Protein AF-A0A2H6F4T1-F1 (afdb_monomer_lite)

Secondary structure (DSSP, 8-state):
--------EEES-SSSTT-EEESHHHHHHHHHHHHHHHHHHHHHHHHHHHSSSS---

Structure (mmCIF, N/CA/C/O backbone):
data_AF-A0A2H6F4T1-F1
#
_entry.id   AF-A0A2H6F4T1-F1
#
loop_
_atom_site.group_PDB
_atom_site.id
_atom_site.type_symbol
_atom_site.label_atom_id
_atom_site.label_alt_id
_atom_site.label_comp_id
_atom_site.label_asym_id
_atom_site.label_entity_id
_atom_site.label_seq_id
_atom_site.pdbx_PDB_ins_code
_atom_site.Cartn_x
_atom_site.Cartn_y
_atom_site.Cartn_z
_atom_site.occupancy
_atom_site.B_iso_or_equiv
_atom_site.auth_seq_id
_atom_site.auth_comp_id
_atom_site.auth_asym_id
_atom_site.auth_atom_id
_atom_site.pdbx_PDB_model_num
ATOM 1 N N . MET A 1 1 ? 20.119 -16.891 -25.230 1.00 46.28 1 MET A N 1
ATOM 2 C CA . MET A 1 1 ? 19.561 -16.731 -23.867 1.00 46.28 1 MET A CA 1
ATOM 3 C C . MET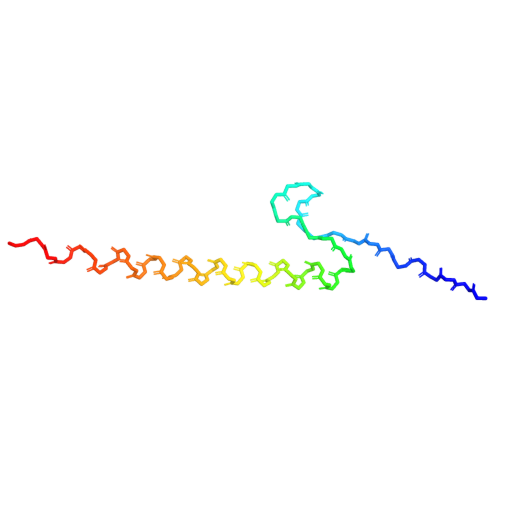 A 1 1 ? 19.375 -15.249 -23.566 1.00 46.28 1 MET A C 1
ATOM 5 O O . MET A 1 1 ? 20.333 -14.591 -23.185 1.00 46.28 1 MET A O 1
ATOM 9 N N . GLY A 1 2 ? 18.179 -14.697 -23.784 1.00 49.06 2 GLY A N 1
ATOM 10 C CA . GLY A 1 2 ? 17.857 -13.349 -23.310 1.00 49.06 2 GLY A CA 1
ATOM 11 C C . GLY A 1 2 ? 17.380 -13.445 -21.867 1.00 49.06 2 GLY A C 1
ATOM 12 O O . GLY A 1 2 ? 16.290 -13.953 -21.624 1.00 49.06 2 GLY A O 1
ATOM 13 N N . TYR A 1 3 ? 18.197 -13.025 -20.904 1.00 61.59 3 TYR A N 1
ATOM 14 C CA . TYR A 1 3 ? 17.737 -12.894 -19.525 1.00 61.59 3 TYR A CA 1
ATOM 15 C C . TYR A 1 3 ? 16.780 -11.701 -19.473 1.00 61.59 3 TYR A C 1
ATOM 17 O O . TYR A 1 3 ? 17.221 -10.554 -19.456 1.00 61.59 3 TYR A O 1
ATOM 25 N N . GLU A 1 4 ? 15.469 -11.954 -19.495 1.00 65.44 4 GLU A N 1
ATOM 26 C CA . GLU A 1 4 ? 14.476 -10.922 -19.196 1.00 65.44 4 GLU A CA 1
ATOM 27 C C . GLU A 1 4 ? 14.762 -10.375 -17.795 1.00 65.44 4 GLU A C 1
ATOM 29 O O . GLU A 1 4 ? 14.507 -11.027 -16.776 1.00 65.44 4 GLU A O 1
ATOM 34 N N . VAL A 1 5 ? 15.330 -9.170 -17.745 1.00 67.56 5 VAL A N 1
ATOM 35 C CA . VAL A 1 5 ? 15.527 -8.435 -16.501 1.00 67.56 5 VAL A CA 1
ATOM 36 C C . VAL A 1 5 ? 14.140 -8.138 -15.944 1.00 67.56 5 VAL A C 1
ATOM 38 O O . VAL A 1 5 ? 13.431 -7.247 -16.413 1.00 67.56 5 VAL A O 1
ATOM 41 N N . LYS A 1 6 ? 13.728 -8.922 -14.948 1.00 71.38 6 LYS A N 1
ATOM 42 C CA . LYS A 1 6 ? 12.482 -8.703 -14.214 1.00 71.38 6 LYS A CA 1
ATOM 43 C C . LYS A 1 6 ? 12.589 -7.354 -13.517 1.00 71.38 6 LYS A C 1
ATOM 45 O O . LYS A 1 6 ? 13.310 -7.223 -12.531 1.00 71.38 6 LYS A O 1
ATOM 50 N N . LYS A 1 7 ? 11.895 -6.350 -14.060 1.00 76.31 7 LYS A N 1
ATOM 51 C CA . LYS A 1 7 ? 11.848 -5.006 -13.482 1.00 76.31 7 LYS A CA 1
ATOM 52 C C . LYS A 1 7 ? 11.326 -5.101 -12.051 1.00 76.31 7 LYS A C 1
ATOM 54 O O . LYS A 1 7 ? 10.288 -5.712 -11.796 1.00 76.31 7 LYS A O 1
ATOM 59 N N . THR A 1 8 ? 12.065 -4.512 -11.124 1.00 80.56 8 THR A N 1
ATOM 60 C CA . THR A 1 8 ? 11.592 -4.267 -9.768 1.00 80.56 8 THR A CA 1
ATOM 61 C C . THR A 1 8 ? 10.622 -3.091 -9.798 1.00 80.56 8 THR A C 1
ATOM 63 O O . THR A 1 8 ? 10.910 -2.024 -10.338 1.00 80.56 8 THR A O 1
ATOM 66 N N . GLU A 1 9 ? 9.442 -3.305 -9.237 1.00 82.75 9 GLU A N 1
ATOM 67 C CA . GLU A 1 9 ? 8.389 -2.312 -9.079 1.00 82.75 9 GLU A CA 1
ATOM 68 C C . GLU A 1 9 ? 8.221 -1.976 -7.592 1.00 82.75 9 GLU A C 1
ATOM 70 O O . GLU A 1 9 ? 8.756 -2.663 -6.716 1.00 82.75 9 GLU A O 1
ATOM 75 N N . HIS A 1 10 ? 7.490 -0.900 -7.300 1.00 84.31 10 HIS A N 1
ATOM 76 C CA . HIS A 1 10 ? 7.222 -0.481 -5.927 1.00 84.31 10 HIS A CA 1
ATOM 77 C C . HIS A 1 10 ? 5.726 -0.303 -5.675 1.00 84.31 10 HIS A C 1
ATOM 79 O O . HIS A 1 10 ? 4.970 0.070 -6.574 1.00 84.31 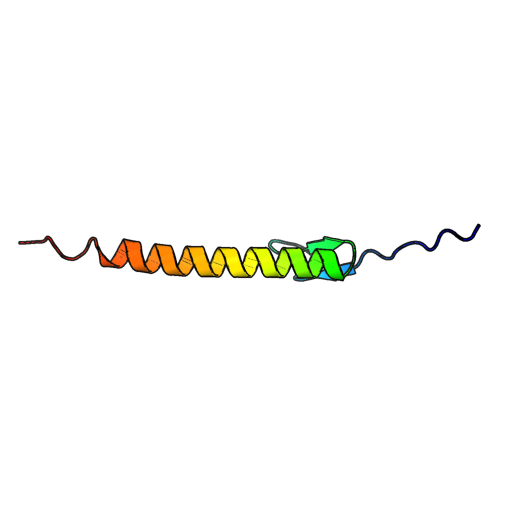10 HIS A O 1
ATOM 85 N N . SER A 1 11 ? 5.315 -0.566 -4.437 1.00 83.44 11 SER A N 1
ATOM 86 C CA . SER A 1 11 ? 3.985 -0.270 -3.907 1.00 83.44 11 SER A CA 1
ATOM 87 C C . SER A 1 11 ? 4.134 0.607 -2.667 1.00 83.44 11 SER A C 1
ATOM 89 O O . SER A 1 11 ? 4.966 0.326 -1.807 1.00 83.44 11 SER A O 1
ATOM 91 N N . GLY A 1 12 ? 3.313 1.652 -2.559 1.00 82.81 12 GLY A N 1
ATOM 92 C CA . GLY A 1 12 ? 3.419 2.641 -1.484 1.00 82.81 12 GLY A CA 1
ATOM 93 C C . GLY A 1 12 ? 4.410 3.771 -1.798 1.00 82.81 12 GLY A C 1
ATOM 94 O O . GLY A 1 12 ? 4.767 3.971 -2.963 1.00 82.81 12 GLY A O 1
ATOM 95 N N . PRO A 1 13 ? 4.824 4.560 -0.790 1.00 82.12 13 PRO A N 1
ATOM 96 C CA . PRO A 1 13 ? 5.767 5.655 -0.985 1.00 82.12 13 PRO A CA 1
ATOM 97 C C . PRO A 1 13 ? 7.101 5.150 -1.547 1.00 82.12 13 PRO A C 1
ATOM 99 O O . PRO A 1 13 ? 7.587 4.084 -1.186 1.00 82.12 13 PRO A O 1
ATOM 102 N N . LYS A 1 14 ? 7.736 5.942 -2.418 1.00 80.56 14 LYS A N 1
ATOM 103 C CA . LYS A 1 14 ? 9.037 5.597 -3.024 1.00 80.56 14 LYS A CA 1
ATOM 104 C C . LYS A 1 14 ? 10.166 5.500 -1.985 1.00 80.56 14 LYS A C 1
ATOM 106 O O . LYS A 1 14 ? 11.130 4.768 -2.189 1.00 80.56 14 LYS A O 1
ATOM 111 N N . LYS A 1 15 ? 10.070 6.263 -0.893 1.00 79.31 15 LYS A N 1
ATOM 112 C CA . LYS A 1 15 ? 11.007 6.271 0.240 1.00 79.31 15 LYS A CA 1
ATOM 113 C C . LYS A 1 15 ? 10.215 6.425 1.539 1.00 79.31 15 LYS A C 1
ATOM 115 O O . LYS A 1 15 ? 9.248 7.181 1.564 1.00 79.31 15 LYS A O 1
ATOM 120 N N . GLY A 1 16 ? 10.654 5.754 2.603 1.00 78.38 16 GLY A N 1
ATOM 121 C CA . GLY A 1 16 ? 10.061 5.855 3.940 1.00 78.38 16 GLY A CA 1
ATOM 122 C C . GLY A 1 16 ? 9.236 4.636 4.362 1.00 78.38 16 GLY A C 1
ATOM 123 O O . GLY A 1 16 ? 9.250 3.590 3.714 1.00 78.38 16 GLY A O 1
ATOM 124 N N . SER A 1 17 ? 8.540 4.777 5.491 1.00 75.00 17 SER A N 1
ATOM 125 C CA . SER A 1 17 ? 7.678 3.738 6.066 1.00 75.00 17 SER A CA 1
ATOM 126 C C . SER A 1 17 ? 6.574 3.329 5.085 1.00 75.00 17 SER A C 1
ATOM 128 O O . SER A 1 17 ? 5.856 4.177 4.557 1.00 75.00 17 SER A O 1
ATOM 130 N N . GLY A 1 18 ? 6.441 2.023 4.841 1.00 78.25 18 GLY A N 1
ATOM 131 C CA . GLY A 1 18 ? 5.437 1.468 3.929 1.00 78.25 18 GLY A CA 1
ATOM 132 C C . GLY A 1 18 ? 5.852 1.426 2.455 1.00 78.25 18 GLY A C 1
ATOM 133 O O . GLY A 1 18 ? 4.996 1.178 1.609 1.00 78.25 18 GLY A O 1
ATOM 134 N N . ALA A 1 19 ? 7.130 1.659 2.141 1.00 84.88 19 ALA A N 1
ATOM 135 C CA . ALA A 1 19 ? 7.694 1.402 0.820 1.00 84.88 19 ALA A CA 1
ATOM 136 C C . ALA A 1 19 ? 7.944 -0.105 0.627 1.00 84.88 19 ALA A C 1
ATOM 138 O O . ALA A 1 19 ? 8.809 -0.673 1.293 1.00 84.88 19 ALA A O 1
ATOM 139 N N . TYR A 1 20 ? 7.220 -0.741 -0.295 1.00 84.62 20 TYR A N 1
ATOM 140 C CA . TYR A 1 20 ? 7.400 -2.157 -0.637 1.00 84.62 20 TYR A CA 1
ATOM 141 C C . TYR A 1 20 ? 8.018 -2.275 -2.027 1.00 84.62 20 TYR A C 1
ATOM 143 O O . TYR A 1 20 ? 7.479 -1.718 -2.984 1.00 84.62 20 TYR A O 1
ATOM 151 N N . TRP A 1 21 ? 9.126 -3.002 -2.146 1.00 82.38 21 TRP A N 1
ATOM 152 C CA . TRP A 1 21 ? 9.878 -3.177 -3.390 1.00 82.38 21 TRP A CA 1
ATOM 153 C C . TRP A 1 21 ? 9.925 -4.650 -3.781 1.00 82.38 21 TRP A C 1
ATOM 155 O O . TRP A 1 21 ? 10.113 -5.516 -2.933 1.00 82.38 21 TRP A O 1
ATOM 165 N N . GLY A 1 22 ? 9.782 -4.948 -5.068 1.00 85.81 22 GLY A N 1
ATOM 166 C CA . GLY A 1 22 ? 9.849 -6.320 -5.566 1.00 85.81 22 GLY A CA 1
ATOM 167 C C . GLY A 1 22 ? 9.110 -6.466 -6.882 1.00 85.81 22 GLY A C 1
ATOM 168 O O . GLY A 1 22 ? 8.878 -5.491 -7.593 1.00 85.81 22 GLY A O 1
ATOM 169 N N . ARG A 1 23 ? 8.693 -7.682 -7.230 1.00 84.75 23 ARG A N 1
ATOM 170 C CA . ARG A 1 23 ? 7.699 -7.810 -8.300 1.00 84.75 23 ARG A CA 1
ATOM 171 C C . ARG A 1 23 ? 6.391 -7.175 -7.842 1.00 84.75 23 ARG A C 1
ATOM 173 O O . ARG A 1 23 ? 6.034 -7.274 -6.669 1.00 84.75 23 ARG A O 1
ATOM 180 N N . LYS A 1 24 ? 5.644 -6.587 -8.779 1.00 82.94 24 LYS A N 1
ATOM 181 C CA . LYS A 1 24 ? 4.355 -5.919 -8.524 1.00 82.94 24 LYS A CA 1
ATOM 182 C C . LYS A 1 24 ? 3.439 -6.684 -7.572 1.00 82.94 24 LYS A C 1
ATOM 184 O O . LYS A 1 24 ? 2.842 -6.112 -6.663 1.00 82.94 24 LYS A O 1
ATOM 189 N N . THR A 1 25 ? 3.312 -7.986 -7.820 1.00 84.19 25 THR A N 1
ATOM 190 C CA . THR A 1 25 ? 2.451 -8.901 -7.069 1.00 84.19 25 THR A CA 1
ATOM 191 C C . THR A 1 25 ? 2.880 -9.006 -5.616 1.00 84.19 25 THR A C 1
ATOM 193 O O . THR A 1 25 ? 2.039 -8.917 -4.724 1.00 84.19 25 THR A O 1
ATOM 196 N N . ASP A 1 26 ? 4.181 -9.132 -5.384 1.00 83.69 26 ASP A N 1
ATOM 197 C CA . ASP A 1 26 ? 4.762 -9.363 -4.066 1.00 83.69 26 ASP A CA 1
ATOM 198 C C . ASP A 1 26 ? 4.729 -8.071 -3.250 1.00 83.69 26 ASP A C 1
ATOM 200 O O . ASP A 1 26 ? 4.206 -8.065 -2.137 1.00 83.69 26 ASP A O 1
ATOM 204 N N . ALA A 1 27 ? 5.127 -6.948 -3.861 1.00 86.19 27 ALA A N 1
ATOM 205 C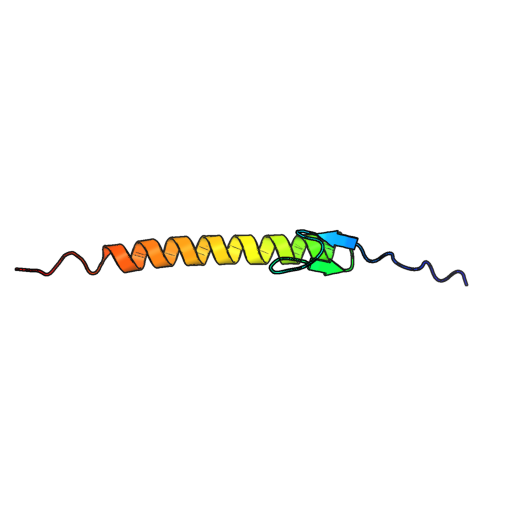 CA . ALA A 1 27 ? 5.066 -5.627 -3.236 1.00 86.19 27 ALA A CA 1
ATOM 206 C C . ALA A 1 27 ? 3.629 -5.246 -2.820 1.00 86.19 27 ALA A C 1
ATOM 208 O O . ALA A 1 27 ? 3.400 -4.726 -1.726 1.00 86.19 27 ALA A O 1
ATOM 209 N N . LYS A 1 28 ? 2.625 -5.545 -3.659 1.00 87.00 28 LYS A N 1
ATOM 210 C CA . LYS A 1 28 ? 1.209 -5.317 -3.320 1.00 87.00 28 LYS A CA 1
ATOM 211 C C . LYS A 1 28 ? 0.703 -6.286 -2.250 1.00 87.00 28 LYS A C 1
ATOM 213 O O . LYS A 1 28 ? -0.087 -5.885 -1.393 1.00 87.00 28 LYS A O 1
ATOM 218 N N . LYS A 1 29 ? 1.120 -7.555 -2.297 1.00 88.25 29 LYS A N 1
ATOM 219 C CA . LYS A 1 29 ? 0.732 -8.564 -1.302 1.00 88.25 29 LYS A CA 1
ATOM 220 C C . LYS A 1 29 ? 1.229 -8.166 0.083 1.00 88.25 29 LYS A C 1
ATOM 222 O O . LYS A 1 29 ? 0.433 -8.158 1.018 1.00 88.25 29 LYS A O 1
ATOM 227 N N . GLU A 1 30 ? 2.493 -7.779 0.193 1.00 85.31 30 GLU A N 1
ATOM 228 C CA . GLU A 1 30 ? 3.099 -7.341 1.451 1.00 85.31 30 GLU A CA 1
ATOM 229 C C . GLU A 1 30 ? 2.424 -6.073 1.993 1.00 85.31 30 GLU A C 1
ATOM 231 O O . GLU A 1 30 ? 2.000 -6.037 3.150 1.00 85.31 30 GLU A O 1
ATOM 236 N N . SER A 1 31 ? 2.184 -5.090 1.119 1.00 84.81 31 SER A N 1
ATOM 237 C CA . SER A 1 31 ? 1.427 -3.880 1.455 1.00 84.81 31 SER A CA 1
ATOM 238 C C . SER A 1 31 ? 0.032 -4.185 2.016 1.00 84.81 31 SER A C 1
ATOM 240 O O . SER A 1 31 ? -0.372 -3.647 3.051 1.00 84.81 31 SER A O 1
ATOM 242 N N . ASN A 1 32 ? -0.701 -5.097 1.372 1.00 86.06 32 ASN A N 1
ATOM 243 C CA . ASN A 1 32 ? -2.036 -5.499 1.807 1.00 86.06 32 ASN A CA 1
ATOM 244 C C . ASN A 1 32 ? -2.023 -6.274 3.131 1.00 86.06 32 ASN A C 1
A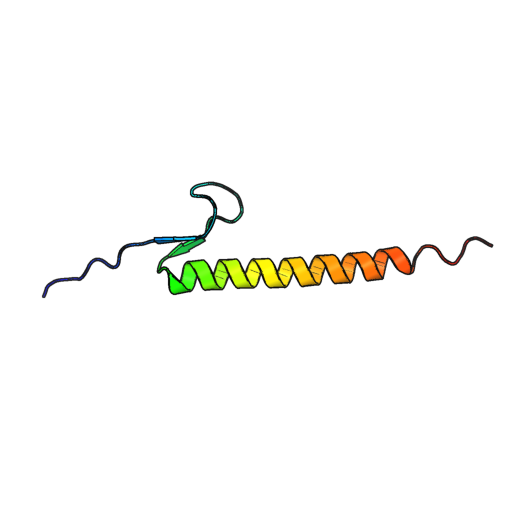TOM 246 O O . ASN A 1 32 ? -2.930 -6.086 3.944 1.00 86.06 32 ASN A O 1
ATOM 250 N N . LEU A 1 33 ? -1.029 -7.139 3.353 1.00 87.19 33 LEU A N 1
ATOM 251 C CA . LEU A 1 33 ? -0.873 -7.871 4.613 1.00 87.19 33 LEU A CA 1
ATOM 252 C C . LEU A 1 33 ? -0.661 -6.904 5.777 1.00 87.19 33 LEU A C 1
ATOM 254 O O . LEU A 1 33 ? -1.404 -6.971 6.756 1.00 87.19 33 LEU A O 1
ATOM 258 N N . LYS A 1 34 ? 0.256 -5.945 5.617 1.00 85.38 34 LYS A N 1
ATOM 259 C CA . LYS A 1 34 ? 0.544 -4.927 6.634 1.00 85.38 34 LYS A CA 1
ATOM 260 C C . LYS A 1 34 ? -0.687 -4.079 6.965 1.00 85.38 34 LYS A C 1
ATOM 262 O O . LYS A 1 34 ? -0.978 -3.842 8.133 1.00 85.38 34 LYS A O 1
ATOM 267 N N . ARG A 1 35 ? -1.467 -3.682 5.949 1.00 84.25 35 ARG A N 1
ATOM 268 C CA . ARG A 1 35 ? -2.752 -2.987 6.150 1.00 84.25 35 ARG A CA 1
ATOM 269 C C . ARG A 1 35 ? -3.741 -3.817 6.969 1.00 84.25 35 ARG A C 1
ATOM 271 O O . ARG A 1 35 ? -4.369 -3.285 7.876 1.00 84.25 35 ARG A O 1
ATOM 278 N N . ARG A 1 36 ? -3.892 -5.108 6.651 1.00 84.94 36 ARG A N 1
ATOM 279 C CA . ARG A 1 36 ? -4.805 -6.008 7.379 1.00 84.94 36 ARG A CA 1
ATOM 280 C C . ARG A 1 36 ? -4.371 -6.204 8.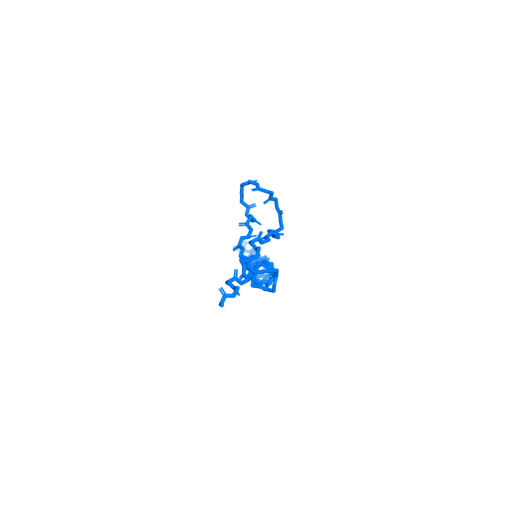826 1.00 84.94 36 ARG A C 1
ATOM 282 O O . ARG A 1 36 ? -5.221 -6.253 9.706 1.00 84.94 36 ARG A O 1
ATOM 289 N N . GLU A 1 37 ? -3.074 -6.327 9.067 1.00 83.75 37 GLU A N 1
ATOM 290 C CA . GLU A 1 37 ? -2.514 -6.443 10.411 1.00 83.75 37 GLU A CA 1
ATOM 291 C C . GLU A 1 37 ? -2.764 -5.174 11.232 1.00 83.75 37 GLU A C 1
ATOM 293 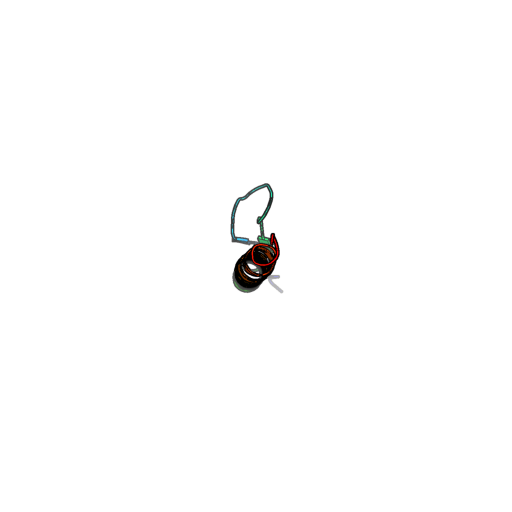O O . GLU A 1 37 ? -3.300 -5.259 12.334 1.00 83.75 37 GLU A O 1
ATOM 298 N N . GLN A 1 38 ? -2.504 -3.994 10.663 1.00 83.81 38 GLN A N 1
ATOM 299 C CA . GLN A 1 38 ? -2.812 -2.723 11.323 1.00 83.81 38 GLN A CA 1
ATOM 300 C C . GLN A 1 38 ? -4.302 -2.570 11.640 1.00 83.81 38 GLN A C 1
ATOM 302 O O . GLN A 1 38 ? -4.639 -2.142 12.740 1.00 83.81 38 GLN A O 1
ATOM 307 N N . SER A 1 39 ? -5.200 -2.970 10.732 1.00 77.00 39 SER A N 1
ATOM 308 C CA . SER A 1 39 ? -6.641 -2.968 11.019 1.00 77.00 39 SER A CA 1
ATOM 309 C C . SER A 1 39 ? -6.994 -3.850 12.221 1.00 77.00 39 SER A C 1
ATOM 311 O O . SER A 1 39 ? -7.799 -3.436 13.046 1.00 77.00 39 SER A O 1
ATOM 313 N N . LYS A 1 40 ? -6.365 -5.025 12.364 1.00 80.38 40 LYS A N 1
ATOM 314 C CA . LYS A 1 40 ? -6.581 -5.904 13.527 1.00 80.38 40 LYS A CA 1
ATOM 315 C C . LYS A 1 40 ? -6.060 -5.282 14.823 1.00 80.38 40 LYS A C 1
ATOM 317 O O . LYS A 1 40 ? -6.753 -5.326 15.836 1.00 80.38 40 LYS A O 1
ATOM 322 N N . ILE A 1 41 ? -4.868 -4.687 14.784 1.00 79.94 41 ILE A N 1
ATOM 323 C CA . ILE A 1 41 ? -4.259 -4.029 15.949 1.00 79.94 41 ILE A CA 1
ATOM 324 C C . ILE A 1 41 ? -5.146 -2.880 16.440 1.00 79.94 41 ILE A C 1
ATOM 326 O O . ILE A 1 41 ? -5.407 -2.780 17.635 1.00 79.94 41 ILE A O 1
ATOM 330 N N . LEU A 1 42 ? -5.655 -2.047 15.526 1.00 74.62 42 LEU A N 1
ATOM 331 C CA . LEU A 1 42 ? -6.566 -0.952 15.872 1.00 74.62 42 LEU A CA 1
ATOM 332 C C . LEU A 1 42 ? -7.829 -1.477 16.566 1.00 74.62 42 LEU A C 1
ATOM 334 O O . LEU A 1 42 ? -8.155 -1.008 17.653 1.00 74.62 42 LEU A O 1
ATOM 338 N N . THR A 1 43 ? -8.466 -2.515 16.013 1.00 72.12 43 THR A N 1
ATOM 339 C CA . THR A 1 43 ? -9.666 -3.105 16.630 1.00 72.12 43 THR A CA 1
ATOM 340 C C . THR A 1 43 ? -9.399 -3.718 18.008 1.00 72.12 43 THR A C 1
ATOM 342 O O . THR A 1 43 ? -10.233 -3.606 18.901 1.00 72.12 43 THR A O 1
ATOM 345 N N . GLN A 1 44 ? -8.233 -4.338 18.219 1.00 68.25 44 GLN A N 1
ATOM 346 C CA . GLN A 1 44 ? -7.867 -4.906 19.521 1.00 68.25 44 GLN A CA 1
ATOM 347 C C . GLN A 1 44 ? -7.577 -3.820 20.559 1.00 68.25 44 GLN A C 1
ATOM 349 O O . GLN A 1 44 ? -7.987 -3.946 21.711 1.00 68.25 44 GLN A O 1
ATOM 354 N N . ASN A 1 45 ? -6.906 -2.739 20.158 1.00 68.31 45 ASN A N 1
ATOM 355 C CA . ASN A 1 45 ? -6.623 -1.614 21.045 1.00 68.31 45 ASN A CA 1
ATOM 356 C C . ASN A 1 45 ? -7.911 -0.918 21.508 1.00 68.31 45 ASN A C 1
ATOM 358 O O . ASN A 1 45 ? -8.034 -0.597 22.689 1.00 68.31 45 ASN A O 1
ATOM 362 N N . GLU A 1 46 ? -8.893 -0.742 20.620 1.00 61.84 46 GLU A N 1
ATOM 363 C CA . GLU A 1 46 ? -10.205 -0.186 20.983 1.00 61.84 46 GLU A CA 1
ATOM 364 C C . GLU A 1 46 ? -10.952 -1.075 21.992 1.00 61.84 46 GLU A C 1
ATOM 366 O O . GLU A 1 46 ? -11.512 -0.573 22.966 1.00 61.84 46 GLU A O 1
ATOM 371 N N . GLN A 1 47 ? -10.893 -2.400 21.827 1.00 61.34 47 GLN A N 1
ATOM 372 C CA . GLN A 1 47 ? -11.485 -3.349 22.779 1.00 61.34 47 GLN A CA 1
ATOM 373 C C . GLN A 1 47 ? -10.798 -3.325 24.156 1.00 61.34 47 GLN A C 1
ATOM 375 O O . GLN A 1 47 ? -11.460 -3.513 25.176 1.00 61.34 47 GLN A O 1
ATOM 380 N N . ASN A 1 48 ? -9.487 -3.071 24.204 1.00 58.66 48 ASN A N 1
ATOM 381 C CA . ASN A 1 48 ? -8.704 -3.084 25.444 1.00 58.66 48 ASN A CA 1
ATOM 382 C C . ASN A 1 48 ? -8.842 -1.779 26.261 1.00 58.66 48 ASN A C 1
ATOM 384 O O . ASN A 1 48 ? -8.797 -1.796 27.489 1.00 58.66 48 ASN A O 1
ATOM 388 N N . MET A 1 49 ? -9.072 -0.640 25.600 1.00 58.31 49 MET A N 1
ATOM 389 C CA . MET A 1 49 ? -9.312 0.649 26.273 1.00 58.31 49 MET A CA 1
ATOM 390 C C . MET A 1 49 ? -10.757 0.809 26.782 1.00 58.31 49 MET A C 1
ATOM 392 O O . MET A 1 49 ? -11.017 1.637 27.654 1.00 58.31 49 MET A O 1
ATOM 396 N N . GLY A 1 50 ? -11.704 0.012 26.275 1.00 54.62 50 GLY A N 1
ATOM 397 C CA . GLY A 1 50 ? -13.097 0.011 26.737 1.00 54.62 50 GLY A CA 1
ATOM 398 C C . GLY A 1 50 ? -13.328 -0.730 28.062 1.00 54.62 50 GLY A C 1
ATOM 399 O O . GLY A 1 50 ? -14.281 -0.425 28.775 1.00 54.62 50 GLY A O 1
ATOM 400 N N . SER A 1 51 ? -12.453 -1.671 28.430 1.00 53.34 51 SER A N 1
ATOM 401 C CA . SER A 1 51 ? -12.617 -2.546 29.605 1.00 53.34 51 SER A CA 1
ATOM 402 C C . SER A 1 51 ? -12.040 -1.975 30.909 1.00 53.34 51 SER A C 1
ATOM 404 O O . SER A 1 51 ? -12.386 -2.440 31.993 1.00 53.34 51 SER A O 1
ATOM 406 N N . SER A 1 52 ? -11.200 -0.942 30.835 1.00 55.09 52 SER A N 1
ATOM 407 C CA . SER A 1 52 ? -10.512 -0.336 31.988 1.00 55.09 52 SER A CA 1
ATOM 408 C C . SER A 1 52 ? -11.268 0.840 32.633 1.00 55.09 52 SER A C 1
ATOM 410 O O . SER A 1 52 ? -10.815 1.384 33.638 1.00 55.09 52 SER A O 1
ATOM 412 N N . SER A 1 53 ? -12.442 1.221 32.113 1.00 53.88 53 SER A N 1
ATOM 413 C CA . SER A 1 53 ? -13.202 2.390 32.594 1.00 53.88 53 SER A CA 1
ATOM 414 C C . SER A 1 53 ? -14.334 2.088 33.594 1.00 53.88 53 SER A C 1
ATOM 416 O O . SER A 1 53 ? -14.929 3.027 34.121 1.00 53.88 53 SER A O 1
ATOM 418 N N . VAL A 1 54 ? -14.621 0.814 33.906 1.00 60.00 54 VAL A N 1
ATOM 419 C CA . VAL A 1 54 ? -15.854 0.424 34.631 1.00 60.00 54 VAL A CA 1
ATOM 420 C C . VAL A 1 54 ? -15.715 0.344 36.166 1.00 60.00 54 VAL A C 1
ATOM 422 O O . VAL A 1 54 ? -16.725 0.418 36.858 1.00 60.00 54 VAL A O 1
ATOM 425 N N . ASN A 1 55 ? -14.509 0.308 36.746 1.00 59.56 55 ASN A N 1
ATOM 426 C CA . ASN A 1 55 ? -14.339 0.206 38.208 1.00 59.56 55 ASN A CA 1
ATOM 427 C C . ASN A 1 55 ? -13.714 1.464 38.830 1.00 59.56 55 ASN A C 1
ATOM 429 O O . ASN A 1 55 ? -12.559 1.469 39.249 1.00 59.56 55 ASN A O 1
ATOM 433 N N . ARG A 1 56 ? -14.505 2.533 38.934 1.00 57.00 56 ARG A N 1
ATOM 434 C CA . ARG A 1 56 ? -14.288 3.590 39.935 1.00 57.00 56 ARG A CA 1
ATOM 435 C C . ARG A 1 56 ? -15.567 3.721 40.755 1.00 57.00 56 ARG A C 1
ATOM 437 O O . ARG A 1 56 ? -16.466 4.461 40.367 1.00 57.00 56 ARG A O 1
ATOM 444 N N . LYS A 1 57 ? -15.667 2.948 41.834 1.00 54.22 57 LYS A N 1
ATOM 445 C CA . LYS A 1 57 ? -16.702 3.092 42.857 1.00 54.22 57 LYS A CA 1
ATOM 446 C C . LYS A 1 57 ? -16.040 3.094 44.223 1.00 54.22 57 LYS A C 1
ATOM 448 O O . LYS A 1 57 ? -15.081 2.307 44.379 1.00 54.22 57 LYS A O 1
#

Sequence (57 aa):
MGYEVKKTEHSGPKKGSGAYWGRKTDAKKESNLKRREQSKILTQNEQNMGSSSVNRK

pLDDT: mean 74.28, std 12.06, range [46.28, 88.25]

Foldseek 3Di:
DDPPPQDKDWDDDPDDPLIFIGHPVVRVVVSVVVVVVVVVVVVVVVVVVVVPPPDDD

Radius of gyration: 19.67 Å; chains: 1; bounding box: 36×23×67 Å